Protein AF-A0A109KR33-F1 (afdb_monomer_lite)

Organism: Pseudomonas fluorescens (NCBI:txid294)

Foldseek 3Di:
DDDPDDPPDPPPQQQFQPLQVLLVVLQWHWDWADDPDQKIKIFIAHPVRHFQDDPNHGQIFMFGHPNVPQGDNRNHDPPHRSSVRSNVSSVVSVVSSVVPPDPPPPPPPPDDD

Secondary structure (DSSP, 8-state):
-----------------HHHHHHHHHT-EEEEEE-SSSEEEEEEE-TTSPBPEETTEE-EEEEE-STTS---SSSPPTTSHHHHHHHHHHHHHHHHHHHTS------------
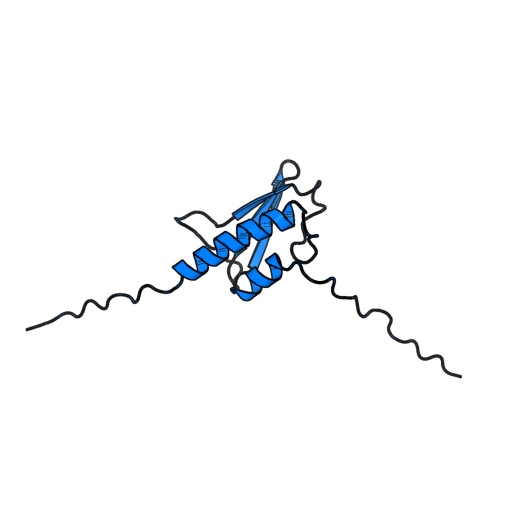
pLDDT: mean 74.69, std 17.34, range [40.28, 92.88]

Sequence (113 aa):
MTTLNKPANEKAQAAANTNYNEILGLGFKIEIRSQSNGKSRAYLTDNKNERIMENGVPISIDFYDNKGQSVNPVRSREGSHLDYGLKLLLEKAKKAKLTETPEPKSKKVKFKM

Radius of gyration: 20.6 Å; chains: 1; bounding box: 47×74×57 Å

Structure (mmCIF, N/CA/C/O backbone):
data_AF-A0A109KR33-F1
#
_entry.id   AF-A0A109KR33-F1
#
loop_
_atom_site.group_PDB
_atom_site.id
_atom_site.type_symbol
_atom_site.label_atom_id
_atom_site.label_alt_id
_atom_site.label_comp_id
_atom_site.label_asym_id
_atom_site.label_entity_id
_atom_site.label_seq_id
_atom_site.pdbx_PDB_ins_code
_atom_site.Cartn_x
_atom_site.Cartn_y
_atom_site.Cartn_z
_atom_site.occupancy
_atom_site.B_iso_or_equiv
_atom_site.auth_seq_id
_atom_site.auth_comp_id
_atom_site.auth_asym_id
_atom_site.auth_atom_id
_atom_site.pdbx_PDB_model_num
ATOM 1 N N . MET A 1 1 ? 19.310 -51.081 4.751 1.00 40.78 1 MET A N 1
ATOM 2 C CA . MET A 1 1 ? 19.502 -49.714 5.275 1.00 40.78 1 MET A CA 1
ATOM 3 C C . MET A 1 1 ? 18.398 -48.844 4.709 1.00 40.78 1 MET A C 1
ATOM 5 O O . MET A 1 1 ? 18.352 -48.664 3.501 1.00 40.78 1 MET A O 1
ATOM 9 N N . THR A 1 2 ? 17.462 -48.405 5.544 1.00 40.28 2 THR A N 1
ATOM 10 C CA . THR A 1 2 ? 16.297 -47.626 5.110 1.00 40.28 2 THR A CA 1
ATOM 11 C C . THR A 1 2 ? 16.705 -46.160 5.019 1.00 40.28 2 THR A C 1
ATOM 13 O O . THR A 1 2 ? 16.991 -45.528 6.034 1.00 40.28 2 THR A O 1
ATOM 16 N N . THR A 1 3 ? 16.793 -45.625 3.805 1.00 46.44 3 THR A N 1
ATOM 17 C CA . THR A 1 3 ? 17.008 -44.199 3.560 1.00 46.44 3 THR A CA 1
ATOM 18 C C . THR A 1 3 ? 15.781 -43.420 4.031 1.00 46.44 3 THR A C 1
ATOM 20 O O . THR A 1 3 ? 14.706 -43.493 3.442 1.00 46.44 3 THR A O 1
ATOM 23 N N . LEU A 1 4 ? 15.936 -42.684 5.133 1.00 46.97 4 LEU A N 1
ATOM 24 C CA . LEU A 1 4 ? 14.970 -41.693 5.596 1.00 46.97 4 LEU A CA 1
ATOM 25 C C . LEU A 1 4 ? 14.939 -40.534 4.594 1.00 46.97 4 LEU A C 1
ATOM 27 O O . LEU A 1 4 ? 15.847 -39.701 4.563 1.00 46.97 4 LEU A O 1
ATOM 31 N N . ASN A 1 5 ? 13.881 -40.473 3.787 1.00 48.41 5 ASN A N 1
ATOM 32 C CA . ASN A 1 5 ? 13.523 -39.276 3.038 1.00 48.41 5 ASN A CA 1
ATOM 33 C C . ASN A 1 5 ? 13.233 -38.152 4.043 1.00 48.41 5 ASN A C 1
ATOM 35 O O . ASN A 1 5 ? 12.159 -38.096 4.639 1.00 48.41 5 ASN A O 1
ATOM 39 N N . LYS A 1 6 ? 14.199 -37.249 4.241 1.00 48.41 6 LYS A N 1
ATOM 40 C CA . LYS A 1 6 ? 13.938 -35.946 4.858 1.00 48.41 6 LYS A CA 1
ATOM 41 C C . LYS A 1 6 ? 12.944 -35.196 3.959 1.00 48.41 6 LYS A C 1
ATOM 43 O O . LYS A 1 6 ? 13.197 -35.118 2.754 1.00 48.41 6 LYS A O 1
ATOM 48 N N . PRO A 1 7 ? 11.843 -34.630 4.480 1.00 44.75 7 PRO A N 1
ATOM 49 C CA . PRO A 1 7 ? 10.997 -33.753 3.686 1.00 44.75 7 PRO A CA 1
ATOM 50 C C . PRO A 1 7 ? 11.774 -32.468 3.378 1.00 44.75 7 PRO A C 1
ATOM 52 O O . PRO A 1 7 ? 11.893 -31.563 4.198 1.00 44.75 7 PRO A O 1
ATOM 55 N N . ALA A 1 8 ? 12.336 -32.399 2.175 1.00 50.19 8 ALA A N 1
ATOM 56 C CA . ALA A 1 8 ? 12.892 -31.183 1.615 1.00 50.19 8 ALA A CA 1
ATOM 57 C C . ALA A 1 8 ? 11.745 -30.256 1.197 1.00 50.19 8 ALA A C 1
ATOM 59 O O . ALA A 1 8 ? 11.290 -30.343 0.062 1.00 50.19 8 ALA A O 1
ATOM 60 N N . ASN A 1 9 ? 11.253 -29.410 2.108 1.00 43.16 9 ASN A N 1
ATOM 61 C CA . ASN A 1 9 ? 10.828 -28.038 1.790 1.00 43.16 9 ASN A CA 1
ATOM 62 C C . ASN A 1 9 ? 10.370 -27.278 3.050 1.00 43.16 9 ASN A C 1
ATOM 64 O O . ASN A 1 9 ? 9.218 -26.857 3.160 1.00 43.16 9 ASN A O 1
ATOM 68 N N . GLU A 1 10 ? 11.282 -26.998 3.980 1.00 41.94 10 GLU A N 1
ATOM 69 C CA . GLU A 1 10 ? 11.202 -25.691 4.636 1.00 41.94 10 GLU A CA 1
ATOM 70 C C . GLU A 1 10 ? 11.479 -24.668 3.535 1.00 41.94 10 GLU A C 1
ATOM 72 O O . GLU A 1 10 ? 12.625 -24.340 3.231 1.00 41.94 10 GLU A O 1
ATOM 77 N N . LYS A 1 11 ? 10.415 -24.236 2.842 1.00 42.06 11 LYS A N 1
ATOM 78 C CA . LYS A 1 11 ? 10.460 -23.049 1.994 1.00 42.06 11 LYS A CA 1
ATOM 79 C C . LYS A 1 11 ? 10.989 -21.951 2.897 1.00 42.06 11 LYS A C 1
ATOM 81 O O . LYS A 1 11 ? 10.227 -21.449 3.719 1.00 42.06 11 LYS A O 1
ATOM 86 N N . ALA A 1 12 ? 12.272 -21.621 2.757 1.00 42.25 12 ALA A N 1
ATOM 87 C CA . ALA A 1 12 ? 12.869 -20.444 3.353 1.00 42.25 12 ALA A CA 1
ATOM 88 C C . ALA A 1 12 ? 11.883 -19.303 3.109 1.00 42.25 12 ALA A C 1
ATOM 90 O O . ALA A 1 12 ? 11.651 -18.907 1.960 1.00 42.25 12 ALA A O 1
ATOM 91 N N . GLN A 1 13 ? 11.188 -18.885 4.166 1.00 47.31 13 GLN A N 1
ATOM 92 C CA . GLN A 1 13 ? 10.274 -17.763 4.111 1.00 47.31 13 GLN A CA 1
ATOM 93 C C . GLN A 1 13 ? 11.171 -16.587 3.777 1.00 47.31 13 GLN A C 1
ATOM 95 O O . GLN A 1 13 ? 11.912 -16.106 4.628 1.00 47.31 13 GLN A O 1
AT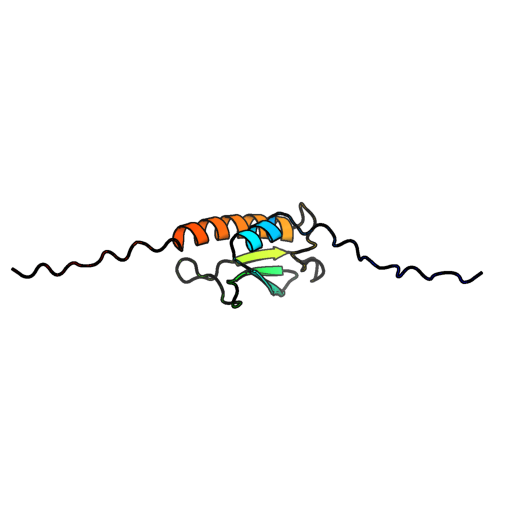OM 100 N N . ALA A 1 14 ? 11.218 -16.242 2.486 1.00 53.91 14 ALA A N 1
ATOM 101 C CA . ALA A 1 14 ? 12.008 -15.132 1.990 1.00 53.91 14 ALA A CA 1
ATOM 102 C C . ALA A 1 14 ? 11.712 -13.956 2.914 1.00 53.91 14 ALA A C 1
ATOM 104 O O . ALA A 1 14 ? 10.532 -13.642 3.094 1.00 53.91 14 ALA A O 1
ATOM 105 N N . ALA A 1 15 ? 12.757 -13.413 3.549 1.00 57.91 15 ALA A N 1
ATOM 106 C CA . ALA A 1 15 ? 12.626 -12.369 4.552 1.00 57.91 15 ALA A CA 1
ATOM 107 C C . ALA A 1 15 ? 11.655 -11.313 4.022 1.00 57.91 15 ALA A C 1
ATOM 109 O O . ALA A 1 15 ? 11.877 -10.737 2.954 1.00 57.91 15 ALA A O 1
ATOM 110 N N . ALA A 1 16 ? 10.519 -11.179 4.706 1.00 68.00 16 ALA A N 1
ATOM 111 C CA . ALA A 1 16 ? 9.467 -10.296 4.250 1.00 68.00 16 ALA A CA 1
ATOM 112 C C . ALA A 1 16 ? 9.988 -8.855 4.266 1.00 68.00 16 ALA A C 1
ATOM 114 O O . ALA A 1 16 ? 10.747 -8.483 5.162 1.00 68.00 16 ALA A O 1
ATOM 115 N N . ASN A 1 17 ? 9.592 -8.065 3.271 1.00 80.75 17 ASN A N 1
ATOM 116 C CA . ASN A 1 17 ? 9.988 -6.668 3.145 1.00 80.75 17 ASN A CA 1
ATOM 117 C C . ASN A 1 17 ? 9.758 -5.906 4.468 1.00 80.75 17 ASN A C 1
ATOM 119 O O . ASN A 1 17 ? 8.674 -5.979 5.052 1.00 80.75 17 ASN A O 1
ATOM 123 N N . THR A 1 18 ? 10.767 -5.171 4.942 1.00 86.12 18 THR A N 1
ATOM 124 C CA . THR A 1 18 ? 10.714 -4.481 6.242 1.00 86.12 18 THR A CA 1
ATOM 125 C C . THR A 1 18 ? 9.561 -3.483 6.318 1.00 86.12 18 THR A C 1
ATOM 127 O O . THR A 1 18 ? 8.824 -3.484 7.302 1.00 86.12 18 THR A O 1
ATOM 130 N N . ASN A 1 19 ? 9.330 -2.700 5.256 1.00 89.06 19 ASN A N 1
ATOM 131 C CA . ASN A 1 19 ? 8.233 -1.730 5.209 1.00 89.06 19 ASN A CA 1
ATOM 132 C C . ASN A 1 19 ? 6.868 -2.428 5.298 1.00 89.06 19 ASN A C 1
ATOM 134 O O . ASN A 1 19 ? 5.974 -1.963 6.000 1.00 89.06 19 ASN A O 1
ATOM 138 N N . TYR A 1 20 ? 6.716 -3.576 4.631 1.00 87.00 20 TYR A N 1
ATOM 139 C CA . TYR A 1 20 ? 5.507 -4.395 4.731 1.00 87.00 20 TYR A CA 1
ATOM 140 C C . TYR A 1 20 ? 5.266 -4.892 6.166 1.00 87.00 20 TYR A C 1
ATOM 142 O O . TYR A 1 20 ? 4.158 -4.756 6.685 1.00 87.00 20 TYR A O 1
ATOM 150 N N . ASN A 1 21 ? 6.301 -5.420 6.826 1.00 87.81 21 ASN A N 1
ATOM 151 C CA . ASN A 1 21 ? 6.192 -5.903 8.205 1.00 87.81 21 ASN A CA 1
ATOM 152 C C . ASN A 1 21 ? 5.876 -4.772 9.190 1.00 87.81 21 ASN A C 1
ATOM 154 O O . ASN A 1 21 ? 5.085 -4.976 10.108 1.00 87.81 21 ASN A O 1
ATOM 158 N N . GLU A 1 22 ? 6.445 -3.580 8.997 1.00 89.19 22 GLU A N 1
ATOM 159 C CA . GLU A 1 22 ? 6.105 -2.416 9.818 1.00 89.19 22 GLU A CA 1
ATOM 160 C C . GLU A 1 22 ? 4.635 -2.016 9.651 1.00 89.19 22 GLU A C 1
ATOM 162 O O . GLU A 1 22 ? 3.963 -1.773 10.651 1.00 89.19 22 GLU A O 1
ATOM 167 N N . ILE A 1 23 ? 4.098 -2.005 8.424 1.00 89.75 23 ILE A N 1
ATOM 168 C CA . ILE A 1 23 ? 2.672 -1.717 8.183 1.00 89.75 23 ILE A CA 1
ATOM 169 C C . ILE A 1 23 ? 1.780 -2.735 8.915 1.00 89.75 23 ILE A C 1
ATOM 171 O O . ILE A 1 23 ? 0.837 -2.332 9.601 1.00 89.75 23 ILE A O 1
ATOM 175 N N . LEU A 1 24 ? 2.117 -4.029 8.842 1.00 88.00 24 LEU A N 1
ATOM 176 C CA . LEU A 1 24 ? 1.420 -5.077 9.599 1.00 88.00 24 LEU A CA 1
ATOM 177 C C . LEU A 1 24 ? 1.524 -4.864 11.115 1.00 88.00 24 LEU A C 1
ATOM 179 O O . LEU A 1 24 ? 0.525 -4.976 11.824 1.00 88.00 24 LEU A O 1
ATOM 183 N N . GLY A 1 25 ? 2.712 -4.517 11.616 1.00 86.38 25 GLY A N 1
ATOM 184 C CA . GLY A 1 25 ? 2.954 -4.232 13.033 1.00 86.38 25 GLY A CA 1
ATOM 185 C C . GLY A 1 25 ? 2.186 -3.012 13.549 1.00 86.38 25 GLY A C 1
ATOM 186 O O . GLY A 1 25 ? 1.882 -2.920 14.739 1.00 86.38 25 GLY A O 1
ATOM 187 N N . LEU A 1 26 ? 1.807 -2.086 12.664 1.00 87.94 26 LEU A N 1
ATOM 188 C CA . LEU A 1 26 ? 0.925 -0.976 13.014 1.00 87.94 26 LEU A CA 1
ATOM 189 C C . LEU A 1 26 ? -0.544 -1.394 13.164 1.00 87.94 26 LEU A C 1
ATOM 191 O O . LEU A 1 26 ? -1.281 -0.643 13.804 1.00 87.94 26 LEU A O 1
ATOM 195 N N . GLY A 1 27 ? -0.930 -2.578 12.675 1.00 86.88 27 GLY A N 1
ATOM 196 C CA . GLY A 1 27 ? -2.302 -3.095 12.675 1.00 86.88 27 GLY A CA 1
ATOM 197 C C . GLY A 1 27 ? -3.029 -2.935 11.337 1.00 86.88 27 GLY A C 1
ATOM 198 O O . GLY A 1 27 ? -4.232 -3.185 11.275 1.00 86.88 27 GLY A O 1
ATOM 199 N N . PHE A 1 28 ? -2.317 -2.531 10.283 1.00 90.50 28 PHE A N 1
ATOM 200 C CA . PHE A 1 28 ? -2.871 -2.335 8.946 1.00 90.50 28 PHE A CA 1
ATOM 201 C C . PHE A 1 28 ? -2.488 -3.474 8.001 1.00 90.50 28 PHE A C 1
ATOM 203 O O . PHE A 1 28 ? -1.513 -4.187 8.209 1.00 90.50 28 PHE A O 1
ATOM 210 N N . LYS A 1 29 ? -3.237 -3.608 6.911 1.00 91.12 29 LYS A N 1
ATOM 211 C CA . LYS A 1 29 ? -2.981 -4.510 5.787 1.00 91.12 29 LYS A CA 1
ATOM 212 C C . LYS A 1 29 ? -2.837 -3.714 4.497 1.00 91.12 29 LYS A C 1
ATOM 214 O O . LYS A 1 29 ? -3.207 -2.541 4.423 1.00 91.12 29 LYS A O 1
ATOM 219 N N . ILE A 1 30 ? -2.327 -4.366 3.458 1.00 89.88 30 ILE A N 1
ATOM 220 C CA . ILE A 1 30 ? -2.124 -3.748 2.148 1.00 89.88 30 ILE A CA 1
ATOM 221 C C . ILE A 1 30 ? -2.942 -4.499 1.109 1.00 89.88 30 ILE A C 1
ATOM 223 O O . ILE A 1 30 ? -2.740 -5.693 0.898 1.00 89.88 30 ILE A O 1
ATOM 227 N N . GLU A 1 31 ? -3.832 -3.782 0.436 1.00 90.25 31 GLU A N 1
ATOM 228 C CA . GLU A 1 31 ? -4.547 -4.273 -0.738 1.00 90.25 31 GLU A CA 1
ATOM 229 C C . GLU A 1 31 ? -3.859 -3.709 -1.986 1.00 90.25 31 GLU A C 1
ATOM 231 O O . GLU A 1 31 ? -3.775 -2.495 -2.153 1.00 90.25 31 GLU A O 1
ATOM 236 N N . ILE A 1 32 ? -3.376 -4.566 -2.886 1.00 88.94 32 ILE A N 1
ATOM 237 C CA . ILE A 1 32 ? -2.833 -4.130 -4.179 1.00 88.94 32 ILE A CA 1
ATOM 238 C C . ILE A 1 32 ? -3.870 -4.390 -5.262 1.00 88.94 32 ILE A C 1
ATOM 240 O O . ILE A 1 32 ? -4.369 -5.506 -5.395 1.00 88.94 32 ILE A O 1
ATOM 244 N N . ARG A 1 33 ? -4.169 -3.365 -6.063 1.00 87.75 33 ARG A N 1
ATOM 245 C CA . ARG A 1 33 ? -4.983 -3.502 -7.271 1.00 87.75 33 ARG A CA 1
ATOM 246 C C . ARG A 1 33 ? -4.206 -3.067 -8.496 1.00 87.75 33 ARG A C 1
ATOM 248 O O . ARG A 1 33 ? -3.696 -1.948 -8.543 1.00 87.75 33 ARG A O 1
ATOM 255 N N . SER A 1 34 ? -4.194 -3.931 -9.502 1.00 85.25 34 SER A N 1
ATOM 256 C CA . SER A 1 34 ? -3.686 -3.588 -10.822 1.00 85.25 34 SER A CA 1
ATOM 257 C C . SER A 1 34 ? -4.537 -2.504 -11.467 1.00 85.25 34 SER A C 1
ATOM 259 O O . SER A 1 34 ? -5.766 -2.497 -11.366 1.00 85.25 34 SER A O 1
ATOM 261 N N . GLN A 1 35 ? -3.859 -1.582 -12.132 1.00 83.06 35 GLN A N 1
ATOM 262 C CA . GLN A 1 35 ? -4.439 -0.558 -12.982 1.00 83.06 35 GLN A CA 1
ATOM 263 C C . GLN A 1 35 ? -4.006 -0.792 -14.435 1.00 83.06 35 GLN A C 1
ATOM 265 O O . GLN A 1 35 ? -3.254 -1.711 -14.762 1.00 83.06 35 GLN A O 1
ATOM 270 N N . SER A 1 36 ? -4.497 0.049 -15.338 1.00 80.12 36 SER A N 1
ATOM 271 C CA . SER A 1 36 ? -4.050 0.068 -16.728 1.00 80.12 36 SER A CA 1
ATOM 272 C C . SER A 1 36 ? -2.593 0.533 -16.857 1.00 80.12 36 SER A C 1
ATOM 274 O O . SER A 1 36 ? -2.097 1.308 -16.039 1.00 80.12 36 SER A O 1
ATOM 276 N N . ASN A 1 37 ? -1.939 0.143 -17.955 1.00 79.06 37 ASN A N 1
ATOM 277 C CA . ASN A 1 37 ? -0.628 0.651 -18.388 1.00 79.06 37 ASN A CA 1
ATOM 278 C C . ASN A 1 37 ? 0.558 0.314 -17.459 1.00 79.06 37 ASN A C 1
ATOM 280 O O . ASN A 1 37 ? 1.466 1.129 -17.308 1.00 79.06 37 ASN A O 1
ATOM 284 N N . GLY A 1 38 ? 0.575 -0.880 -16.851 1.00 79.00 38 GLY A N 1
ATOM 285 C CA . GLY A 1 38 ? 1.702 -1.328 -16.011 1.00 79.00 38 GLY A CA 1
ATOM 286 C C . GLY A 1 38 ? 1.825 -0.547 -14.700 1.00 79.00 38 GLY A C 1
ATOM 287 O O . GLY A 1 38 ? 2.917 -0.345 -14.169 1.00 79.00 38 GLY A O 1
ATOM 288 N N . LYS A 1 39 ? 0.700 -0.027 -14.212 1.00 85.62 39 LYS A N 1
ATOM 289 C CA . LYS A 1 39 ? 0.600 0.626 -12.913 1.00 85.62 39 LYS A CA 1
ATOM 290 C C . LYS A 1 39 ? -0.237 -0.243 -11.999 1.00 85.62 39 LYS A C 1
ATOM 292 O O . LYS A 1 39 ? -1.202 -0.866 -12.428 1.00 85.62 39 LYS A O 1
ATOM 297 N N . SER A 1 40 ? 0.111 -0.228 -10.730 1.00 89.00 40 SER A N 1
ATOM 298 C CA . SER A 1 40 ? -0.677 -0.798 -9.654 1.00 89.00 40 SER A CA 1
ATOM 299 C C . SER A 1 40 ? -0.832 0.242 -8.557 1.00 89.00 40 SER A C 1
ATOM 301 O O . SER A 1 40 ? -0.008 1.144 -8.407 1.00 89.00 40 SER A O 1
ATOM 303 N N . ARG A 1 41 ? -1.896 0.105 -7.773 1.00 90.69 41 ARG A N 1
ATOM 304 C CA . ARG A 1 41 ? -2.161 0.944 -6.610 1.00 90.69 41 ARG A CA 1
ATOM 305 C C . ARG A 1 41 ? -2.166 0.089 -5.357 1.00 90.69 41 ARG A C 1
ATOM 307 O O . ARG A 1 41 ? -2.911 -0.886 -5.279 1.00 90.69 41 ARG A O 1
ATOM 314 N N . ALA A 1 42 ? -1.351 0.471 -4.383 1.00 91.38 42 ALA A N 1
ATOM 315 C CA . ALA A 1 42 ? -1.377 -0.085 -3.040 1.00 91.38 42 ALA A CA 1
ATOM 316 C C . ALA A 1 42 ? -2.292 0.774 -2.162 1.00 91.38 42 ALA A C 1
ATOM 318 O O . ALA A 1 42 ? -2.094 1.984 -2.057 1.00 91.38 42 ALA A O 1
ATOM 319 N N . TYR A 1 43 ? -3.287 0.152 -1.546 1.00 92.88 43 TYR A N 1
ATOM 320 C CA . TYR A 1 43 ? -4.207 0.758 -0.593 1.00 92.88 43 TYR A CA 1
ATOM 321 C C . TYR A 1 43 ? -3.862 0.300 0.818 1.00 92.88 43 TYR A C 1
ATOM 323 O O . TYR A 1 43 ? -3.577 -0.879 1.042 1.00 92.88 43 TYR A O 1
ATOM 331 N N . LEU A 1 44 ? -3.941 1.225 1.771 1.00 92.88 44 LEU A N 1
ATOM 332 C CA . LEU A 1 44 ? -3.904 0.892 3.186 1.00 92.88 44 LEU A CA 1
ATOM 333 C C . LEU A 1 44 ? -5.295 0.425 3.621 1.00 92.88 44 LEU A C 1
ATOM 335 O O . LEU A 1 44 ? -6.297 1.092 3.357 1.00 92.88 44 LEU A O 1
ATOM 339 N N . THR A 1 45 ? -5.353 -0.719 4.288 1.00 91.75 45 THR A N 1
ATOM 340 C CA . THR A 1 45 ? -6.592 -1.322 4.787 1.00 91.75 45 THR A CA 1
ATOM 341 C C . THR A 1 45 ? -6.460 -1.682 6.260 1.00 91.75 45 THR A C 1
ATOM 343 O O . THR A 1 45 ? -5.349 -1.825 6.768 1.00 91.75 45 THR A O 1
ATOM 346 N N . ASP A 1 46 ? -7.576 -1.817 6.959 1.00 88.88 46 ASP A N 1
ATOM 347 C CA . ASP A 1 46 ? -7.617 -2.337 8.319 1.00 88.88 46 ASP A CA 1
ATOM 348 C C . ASP A 1 46 ? -7.576 -3.881 8.334 1.00 88.88 46 ASP A C 1
ATOM 350 O O . ASP A 1 46 ? -7.455 -4.559 7.307 1.00 88.88 46 ASP A O 1
ATOM 354 N N . ASN A 1 47 ? -7.718 -4.477 9.519 1.00 85.06 47 ASN A N 1
ATOM 355 C CA . ASN A 1 47 ? -7.759 -5.933 9.655 1.00 85.06 47 ASN A CA 1
ATOM 356 C C . ASN A 1 47 ? -8.997 -6.598 9.031 1.00 85.06 47 ASN A C 1
ATOM 358 O O . ASN A 1 47 ? -8.940 -7.801 8.748 1.00 85.06 47 ASN A O 1
ATOM 362 N N . LYS A 1 48 ? -10.072 -5.842 8.790 1.00 86.81 48 LYS A N 1
ATOM 363 C CA . LYS A 1 48 ? -11.309 -6.277 8.129 1.00 86.81 48 LYS A CA 1
ATOM 364 C C . LYS A 1 48 ? -11.262 -6.094 6.606 1.00 86.81 48 LYS A C 1
ATOM 366 O O . LYS A 1 48 ? -12.215 -6.468 5.928 1.00 86.81 48 LYS A O 1
ATOM 371 N N . ASN A 1 49 ? -10.136 -5.621 6.066 1.00 84.62 49 ASN A N 1
ATOM 372 C CA . ASN A 1 49 ? -9.935 -5.263 4.660 1.00 84.62 49 ASN A CA 1
ATOM 373 C C . ASN A 1 49 ? -10.748 -4.030 4.215 1.00 84.62 49 ASN A C 1
ATOM 375 O O . ASN A 1 49 ? -10.995 -3.843 3.022 1.00 84.62 49 ASN A O 1
ATOM 379 N N . GLU A 1 50 ? -11.151 -3.175 5.153 1.00 89.06 50 GLU A N 1
ATOM 380 C CA . GLU A 1 50 ? -11.742 -1.870 4.869 1.00 89.06 50 GLU A CA 1
ATOM 381 C C . GLU A 1 50 ? -10.628 -0.855 4.604 1.00 89.06 50 GLU A C 1
ATOM 383 O O . GLU A 1 50 ? -9.600 -0.852 5.278 1.00 89.06 50 GLU A O 1
ATOM 388 N N . ARG A 1 51 ? -10.792 0.009 3.599 1.00 91.69 51 ARG A N 1
ATOM 389 C CA . ARG A 1 51 ? -9.766 1.001 3.250 1.00 91.69 51 ARG A CA 1
ATOM 390 C C . ARG A 1 51 ? -9.715 2.104 4.292 1.00 91.69 51 ARG A C 1
ATOM 392 O O . ARG A 1 51 ? -10.738 2.712 4.592 1.00 91.69 51 ARG A O 1
ATOM 399 N N . ILE A 1 52 ? -8.511 2.410 4.761 1.00 89.62 52 ILE A N 1
ATOM 400 C CA . ILE A 1 52 ? -8.291 3.543 5.654 1.00 89.62 52 ILE A CA 1
ATOM 401 C C . ILE A 1 52 ? -8.467 4.831 4.850 1.00 89.62 52 ILE A C 1
ATOM 403 O O . ILE A 1 52 ? -7.862 5.006 3.787 1.00 89.62 52 ILE A O 1
ATOM 407 N N . MET A 1 53 ? -9.312 5.722 5.357 1.00 87.56 53 MET A N 1
ATOM 408 C CA . MET A 1 53 ? -9.651 6.989 4.718 1.00 87.56 53 MET A CA 1
ATOM 409 C C . MET A 1 53 ? -8.922 8.132 5.424 1.00 87.56 53 MET A C 1
ATOM 411 O O . MET A 1 53 ? -8.969 8.243 6.644 1.00 87.56 53 MET A O 1
ATOM 415 N N . GLU A 1 54 ? -8.302 9.017 4.654 1.00 83.44 54 GLU A N 1
ATOM 416 C CA . GLU A 1 54 ? -7.721 10.274 5.121 1.00 83.44 54 GLU A CA 1
ATOM 417 C C . GLU A 1 54 ? -8.454 11.411 4.406 1.00 83.44 54 GLU A C 1
ATOM 419 O O . GLU A 1 54 ? -8.491 11.456 3.176 1.00 83.44 54 GLU A O 1
ATOM 424 N N . ASN A 1 55 ? -9.103 12.305 5.159 1.00 83.25 55 ASN A N 1
ATOM 425 C CA . ASN A 1 55 ? -9.884 13.427 4.611 1.00 83.25 55 ASN A CA 1
ATOM 426 C C . ASN A 1 55 ? -10.922 13.016 3.540 1.00 83.25 55 ASN A C 1
ATOM 428 O O . ASN A 1 55 ? -11.136 13.725 2.560 1.00 83.25 55 ASN A O 1
ATOM 432 N N . GLY A 1 56 ? -11.557 11.850 3.705 1.00 83.19 56 GLY A N 1
ATOM 433 C CA . GLY A 1 56 ? -12.547 11.329 2.753 1.00 83.19 56 GLY A CA 1
ATOM 434 C C . GLY A 1 56 ? -11.962 10.655 1.505 1.00 83.19 56 GLY A C 1
ATOM 435 O O . GLY A 1 56 ? -12.724 10.235 0.636 1.00 83.19 56 GLY A O 1
ATOM 436 N N . VAL A 1 57 ? -10.638 10.491 1.418 1.00 87.94 57 VAL A N 1
ATOM 437 C CA . VAL A 1 57 ? -9.953 9.812 0.308 1.00 87.94 57 VAL A CA 1
ATOM 438 C C . VAL A 1 57 ? -9.220 8.565 0.825 1.00 87.94 57 VAL A C 1
ATOM 440 O O . VAL A 1 57 ? -8.566 8.639 1.863 1.00 87.94 57 VAL A O 1
ATOM 443 N N . PRO A 1 58 ? -9.273 7.411 0.129 1.00 90.69 58 PRO A N 1
ATOM 444 C CA . PRO A 1 58 ? -8.527 6.228 0.547 1.00 90.69 58 PRO A CA 1
ATOM 445 C C . PRO A 1 58 ? -7.016 6.468 0.522 1.00 90.69 58 PRO A C 1
ATOM 447 O O . PRO A 1 58 ? -6.456 6.861 -0.510 1.00 90.69 58 PRO A O 1
ATOM 450 N N . ILE A 1 59 ? -6.341 6.146 1.625 1.00 91.81 59 ILE A N 1
ATOM 451 C CA . ILE A 1 59 ? -4.882 6.176 1.702 1.00 91.81 59 ILE A CA 1
ATOM 452 C C . ILE A 1 59 ? -4.329 5.161 0.704 1.00 91.81 59 ILE A C 1
ATOM 454 O O . ILE A 1 59 ? -4.499 3.948 0.842 1.00 91.81 59 ILE A O 1
ATOM 458 N N . SER A 1 60 ? -3.670 5.672 -0.331 1.00 92.38 60 SER A N 1
ATOM 459 C CA . SER A 1 60 ? -3.090 4.849 -1.384 1.00 92.38 60 SER A CA 1
ATOM 460 C C . SER A 1 60 ? -1.839 5.470 -1.997 1.00 92.38 60 SER A C 1
ATOM 462 O O . SER A 1 60 ? -1.577 6.671 -1.836 1.00 92.38 60 SER A O 1
ATOM 464 N N . ILE A 1 61 ? -1.055 4.620 -2.662 1.00 92.06 61 ILE A N 1
ATOM 465 C CA . ILE A 1 61 ? 0.141 4.972 -3.428 1.00 92.06 61 ILE A CA 1
ATOM 466 C C . ILE A 1 61 ? 0.136 4.201 -4.749 1.00 92.06 61 ILE A C 1
ATOM 468 O O . ILE A 1 61 ? -0.034 2.980 -4.767 1.00 92.06 61 ILE A O 1
ATOM 472 N N . ASP A 1 62 ? 0.344 4.926 -5.844 1.00 90.06 62 ASP A N 1
ATOM 473 C CA . ASP A 1 62 ? 0.568 4.345 -7.164 1.00 90.06 62 ASP A CA 1
ATOM 474 C C . ASP A 1 62 ? 2.034 3.949 -7.328 1.00 90.06 62 ASP A C 1
ATOM 476 O O . ASP A 1 62 ? 2.940 4.686 -6.935 1.00 90.06 62 ASP A O 1
ATOM 480 N N . PHE A 1 63 ? 2.272 2.797 -7.944 1.00 87.81 63 PHE A N 1
ATOM 481 C CA . PHE A 1 63 ? 3.601 2.320 -8.297 1.00 87.81 63 PHE A CA 1
ATOM 482 C C . PHE A 1 63 ? 3.572 1.615 -9.656 1.00 87.81 63 PHE A C 1
ATOM 484 O O . PHE A 1 63 ? 2.540 1.109 -10.098 1.00 87.81 63 PHE A O 1
ATOM 491 N N . TYR A 1 64 ? 4.715 1.578 -10.337 1.00 84.50 64 TYR A N 1
ATOM 492 C CA . TYR A 1 64 ? 4.845 0.822 -11.579 1.00 84.50 64 TYR A CA 1
ATOM 493 C C . TYR A 1 64 ? 5.078 -0.654 -11.263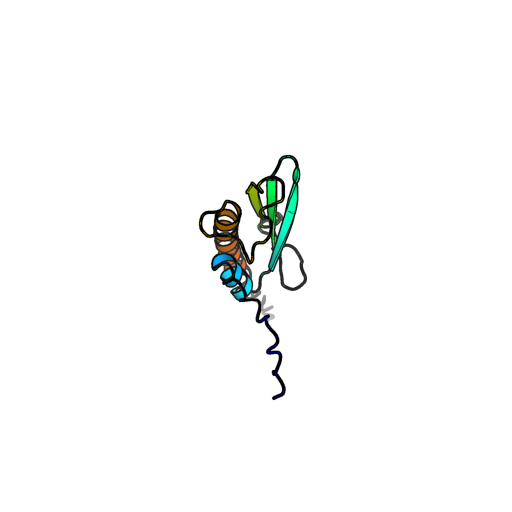 1.00 84.50 64 TYR A C 1
ATOM 495 O O . TYR A 1 64 ? 6.107 -1.013 -10.680 1.00 84.50 64 TYR A O 1
ATOM 503 N N . ASP A 1 65 ? 4.145 -1.510 -11.675 1.00 74.44 65 ASP A N 1
ATOM 504 C CA . ASP A 1 65 ? 4.391 -2.942 -11.738 1.00 74.44 65 ASP A CA 1
ATOM 505 C C . ASP A 1 65 ? 4.956 -3.256 -13.128 1.00 74.44 65 ASP A C 1
ATOM 507 O O . ASP A 1 65 ? 4.523 -2.728 -14.147 1.00 74.44 65 ASP A O 1
ATOM 511 N N . ASN A 1 66 ? 6.020 -4.046 -13.210 1.00 69.75 66 ASN A N 1
ATOM 512 C CA . ASN A 1 66 ? 6.602 -4.385 -14.505 1.00 69.75 66 ASN A CA 1
ATOM 513 C C . ASN A 1 66 ? 5.662 -5.357 -15.248 1.00 69.75 66 ASN A C 1
ATOM 515 O O . ASN A 1 66 ? 5.862 -6.569 -15.191 1.00 69.75 66 ASN A O 1
ATOM 519 N N . LYS A 1 67 ? 4.587 -4.838 -15.862 1.00 65.44 67 LYS A N 1
ATOM 520 C CA . LYS A 1 67 ? 3.508 -5.605 -16.515 1.00 65.44 67 LYS A CA 1
ATOM 521 C C . LYS A 1 67 ? 2.887 -6.669 -15.592 1.00 65.44 67 LYS A C 1
ATOM 523 O O . LYS A 1 67 ? 2.737 -7.824 -15.983 1.00 65.44 67 LYS A O 1
ATOM 528 N N . GLY A 1 68 ? 2.582 -6.304 -14.348 1.00 58.72 68 GLY A N 1
ATOM 529 C CA . GLY A 1 68 ? 1.976 -7.202 -13.358 1.00 58.72 68 GLY A CA 1
ATOM 530 C C . GLY A 1 68 ? 2.929 -8.191 -12.671 1.00 58.72 68 GLY A C 1
ATOM 531 O O . GLY A 1 68 ? 2.476 -9.000 -11.866 1.00 58.72 68 GLY A O 1
ATOM 532 N N . GLN A 1 69 ? 4.244 -8.140 -12.928 1.00 61.34 69 GLN A N 1
ATOM 533 C CA . GLN A 1 69 ? 5.201 -9.076 -12.307 1.00 61.34 69 GLN A CA 1
ATOM 534 C C . GLN A 1 69 ? 5.662 -8.680 -10.890 1.00 61.34 69 GLN A C 1
ATOM 536 O O . GLN A 1 69 ? 6.117 -9.539 -10.136 1.00 61.34 69 GLN A O 1
ATOM 541 N N . SER A 1 70 ? 5.512 -7.412 -10.490 1.00 60.78 70 SER A N 1
ATOM 542 C CA . SER A 1 70 ? 5.929 -6.916 -9.164 1.00 60.78 70 SER A CA 1
ATOM 543 C C . SER A 1 70 ? 4.729 -6.524 -8.311 1.00 60.78 70 SER A C 1
ATOM 545 O O . SER A 1 70 ? 4.507 -5.348 -8.055 1.00 60.78 70 SER A O 1
ATOM 547 N N . VAL A 1 71 ? 3.943 -7.512 -7.881 1.00 64.94 71 VAL A N 1
ATOM 548 C CA . VAL A 1 71 ? 2.697 -7.289 -7.119 1.00 64.94 71 VAL A CA 1
ATOM 549 C C . VAL A 1 71 ? 2.707 -7.894 -5.718 1.00 64.94 71 VAL A C 1
ATOM 551 O O . VAL A 1 71 ? 1.704 -7.821 -5.021 1.00 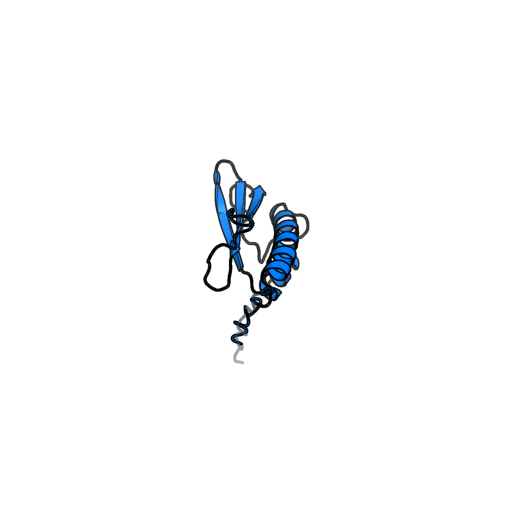64.94 71 VAL A O 1
ATOM 554 N N . ASN A 1 72 ? 3.803 -8.522 -5.282 1.00 76.81 72 ASN A N 1
ATOM 555 C CA . ASN A 1 72 ? 3.848 -9.136 -3.958 1.00 76.81 72 ASN A CA 1
ATOM 556 C C . ASN A 1 72 ? 4.581 -8.222 -2.958 1.00 76.81 72 ASN A C 1
ATOM 558 O O . ASN A 1 72 ? 5.813 -8.179 -2.988 1.00 76.81 72 ASN A O 1
ATOM 562 N N . PRO A 1 73 ? 3.863 -7.533 -2.051 1.00 74.06 73 PRO A N 1
ATOM 563 C CA . PRO A 1 73 ? 4.473 -6.603 -1.108 1.00 74.06 73 PRO A CA 1
ATOM 564 C C . PRO A 1 73 ? 5.323 -7.327 -0.060 1.00 74.06 73 PRO A C 1
ATOM 566 O O . PRO A 1 73 ? 6.302 -6.766 0.416 1.00 74.06 73 PRO A O 1
ATOM 569 N N . VAL A 1 74 ? 5.026 -8.602 0.222 1.00 79.25 74 VAL A N 1
ATOM 570 C CA . VAL A 1 74 ? 5.804 -9.448 1.139 1.00 79.25 74 VAL A CA 1
ATOM 571 C C . VAL A 1 74 ? 7.198 -9.715 0.577 1.00 79.25 74 VAL A C 1
ATOM 573 O O . VAL A 1 74 ? 8.178 -9.683 1.309 1.00 79.25 74 VAL A O 1
ATOM 576 N N . ARG A 1 75 ? 7.299 -9.982 -0.731 1.00 76.38 75 ARG A N 1
ATOM 577 C CA . ARG A 1 75 ? 8.548 -10.403 -1.400 1.00 76.38 75 ARG A CA 1
ATOM 578 C C . ARG A 1 75 ? 9.199 -9.285 -2.217 1.00 76.38 75 ARG A C 1
ATOM 580 O O . ARG A 1 75 ? 10.102 -9.555 -3.009 1.00 76.38 75 ARG A O 1
ATOM 587 N N . SER A 1 76 ? 8.711 -8.057 -2.061 1.00 75.50 76 SER A N 1
ATOM 588 C CA . SER A 1 76 ? 9.231 -6.884 -2.752 1.00 75.50 76 SER A CA 1
ATOM 589 C C . SER A 1 76 ? 10.688 -6.650 -2.356 1.00 75.50 76 SER A C 1
ATOM 591 O O . SER A 1 76 ? 10.995 -6.526 -1.169 1.00 75.50 76 SER A O 1
ATOM 593 N N . ARG A 1 77 ? 11.588 -6.606 -3.344 1.00 75.38 77 ARG A N 1
ATOM 594 C CA . ARG A 1 77 ? 13.012 -6.329 -3.111 1.00 75.38 77 ARG A CA 1
ATOM 595 C C . ARG A 1 77 ? 13.210 -4.858 -2.757 1.00 75.38 77 ARG A C 1
ATOM 597 O O . ARG A 1 77 ? 12.522 -3.999 -3.314 1.00 75.38 77 ARG A O 1
ATOM 604 N N . GLU A 1 78 ? 14.171 -4.599 -1.879 1.00 76.44 78 GLU A N 1
ATOM 605 C CA . GLU A 1 78 ? 14.618 -3.249 -1.535 1.00 76.44 78 GLU A CA 1
ATOM 606 C C . GLU A 1 78 ? 14.987 -2.458 -2.800 1.00 76.44 78 GLU A C 1
ATOM 608 O O . GLU A 1 78 ? 15.596 -3.000 -3.728 1.00 76.44 78 GLU A O 1
ATOM 613 N N . GLY A 1 79 ? 14.550 -1.200 -2.871 1.00 72.88 79 GLY A N 1
ATOM 614 C CA . GLY A 1 79 ? 14.807 -0.316 -4.014 1.00 72.88 79 GLY A CA 1
ATOM 615 C C . GLY A 1 79 ? 13.912 -0.550 -5.238 1.00 72.88 79 GLY A C 1
ATOM 616 O O . GLY A 1 79 ? 14.061 0.133 -6.250 1.00 72.88 79 GLY A O 1
ATOM 617 N N . SER A 1 80 ? 12.957 -1.483 -5.177 1.00 81.44 80 SER A N 1
ATOM 618 C CA . SER A 1 80 ? 11.934 -1.624 -6.221 1.00 81.44 80 SER A CA 1
ATOM 619 C C . SER A 1 80 ? 10.862 -0.528 -6.132 1.00 81.44 80 SER A C 1
ATOM 621 O O . SER A 1 80 ? 10.652 0.079 -5.082 1.00 81.44 80 SER A O 1
ATOM 623 N N . HIS A 1 81 ? 10.112 -0.307 -7.219 1.00 85.31 81 HIS A N 1
ATOM 624 C CA . HIS A 1 81 ? 8.990 0.643 -7.214 1.00 85.31 81 HIS A CA 1
ATOM 625 C C . HIS A 1 81 ? 7.946 0.325 -6.138 1.00 85.31 81 HIS A C 1
ATOM 627 O O . HIS A 1 81 ? 7.392 1.236 -5.528 1.00 85.31 81 HIS A O 1
ATOM 633 N N . LEU A 1 82 ? 7.689 -0.965 -5.898 1.00 85.81 82 LEU A N 1
ATOM 634 C CA . LEU A 1 82 ? 6.767 -1.394 -4.855 1.00 85.81 82 LEU A CA 1
ATOM 635 C C . LEU A 1 82 ? 7.351 -1.121 -3.466 1.00 85.81 82 LEU A C 1
ATOM 637 O O . LEU A 1 82 ? 6.636 -0.602 -2.626 1.00 85.81 82 LEU A O 1
ATOM 641 N N . ASP A 1 83 ? 8.634 -1.396 -3.225 1.00 86.06 83 ASP A N 1
ATOM 642 C CA . ASP A 1 83 ? 9.284 -1.069 -1.947 1.00 86.06 83 ASP A CA 1
ATOM 643 C C . ASP A 1 83 ? 9.247 0.436 -1.633 1.00 86.06 83 ASP A C 1
ATOM 645 O O . ASP A 1 83 ? 8.836 0.836 -0.544 1.00 86.06 83 ASP A O 1
ATOM 649 N N . TYR A 1 84 ? 9.555 1.281 -2.619 1.00 86.94 84 TYR A N 1
ATOM 650 C CA . TYR A 1 84 ? 9.399 2.729 -2.478 1.00 86.94 84 TYR A CA 1
ATOM 651 C C . TYR A 1 84 ? 7.941 3.122 -2.187 1.00 86.94 84 TYR A C 1
ATOM 653 O O . TYR A 1 84 ? 7.670 3.933 -1.299 1.00 86.94 84 TYR A O 1
ATOM 661 N N . GLY A 1 85 ? 6.986 2.497 -2.883 1.00 88.94 85 GLY A N 1
ATOM 662 C CA . GLY A 1 85 ? 5.560 2.690 -2.630 1.00 88.94 85 GLY A CA 1
ATOM 663 C C . GLY A 1 85 ? 5.140 2.278 -1.215 1.00 88.94 85 GLY A C 1
ATOM 664 O O . GLY A 1 85 ? 4.382 3.000 -0.570 1.00 88.94 85 GLY A O 1
ATOM 665 N N . LEU A 1 86 ? 5.672 1.165 -0.703 1.00 90.44 86 LEU A N 1
ATOM 666 C CA . LEU A 1 86 ? 5.442 0.678 0.658 1.00 90.44 86 LEU A CA 1
ATOM 667 C C . LEU A 1 86 ? 6.026 1.623 1.705 1.00 90.44 86 LEU A C 1
ATOM 669 O O . LEU A 1 86 ? 5.366 1.882 2.706 1.00 90.44 86 LEU A O 1
ATOM 673 N N . LYS A 1 87 ? 7.216 2.184 1.471 1.00 91.88 87 LYS A N 1
ATOM 674 C CA . LYS A 1 87 ? 7.814 3.190 2.357 1.00 91.88 87 LYS A CA 1
ATOM 675 C C . LYS A 1 87 ? 6.919 4.426 2.490 1.00 91.88 87 LYS A C 1
ATOM 677 O O . LYS A 1 87 ? 6.624 4.854 3.604 1.00 91.88 87 LYS A O 1
ATOM 682 N N . LEU A 1 88 ? 6.423 4.961 1.373 1.00 91.88 88 LEU A N 1
ATOM 683 C CA . LEU A 1 88 ? 5.486 6.093 1.392 1.00 91.88 88 LEU A CA 1
ATOM 684 C C . LEU A 1 88 ? 4.149 5.725 2.052 1.00 91.88 88 LEU A C 1
ATOM 686 O O . LEU A 1 88 ? 3.568 6.524 2.787 1.00 91.88 88 LEU A O 1
ATOM 690 N N . LEU A 1 89 ? 3.653 4.511 1.804 1.00 91.19 89 LEU A N 1
ATOM 691 C CA . LEU A 1 89 ? 2.418 4.028 2.413 1.00 91.19 89 LEU A CA 1
ATOM 692 C C . LEU A 1 89 ? 2.566 3.868 3.932 1.00 91.19 89 LEU A C 1
ATOM 694 O O . LEU A 1 89 ? 1.647 4.213 4.668 1.00 91.19 89 LEU A O 1
ATOM 698 N N . LEU A 1 90 ? 3.728 3.416 4.403 1.00 92.06 90 LEU A N 1
ATOM 699 C CA . LEU A 1 90 ? 4.070 3.309 5.818 1.00 92.06 90 LEU A CA 1
ATOM 700 C C . LEU A 1 90 ? 4.102 4.678 6.501 1.00 92.06 90 LEU A C 1
ATOM 702 O O . LEU A 1 90 ? 3.577 4.820 7.602 1.00 92.06 90 LEU A O 1
ATOM 706 N N . GLU A 1 91 ? 4.673 5.700 5.864 1.00 91.75 91 GLU A N 1
ATOM 707 C CA . GLU A 1 91 ? 4.642 7.067 6.396 1.00 91.75 91 GLU A CA 1
ATOM 708 C C . GLU A 1 91 ? 3.206 7.577 6.562 1.00 91.75 91 GLU A C 1
ATOM 710 O O . GLU A 1 91 ? 2.869 8.154 7.599 1.00 91.75 91 GLU A O 1
ATOM 715 N N . LYS A 1 92 ? 2.334 7.311 5.579 1.00 89.44 92 LYS A N 1
ATOM 716 C CA . LYS A 1 92 ? 0.900 7.620 5.689 1.00 89.44 92 LYS A CA 1
ATOM 717 C C . LYS A 1 92 ? 0.217 6.790 6.778 1.00 89.44 92 LYS A C 1
ATOM 719 O O . LYS A 1 92 ? -0.560 7.337 7.549 1.00 89.44 92 LYS A O 1
ATOM 724 N N . ALA A 1 93 ? 0.545 5.506 6.906 1.00 88.44 93 ALA A N 1
ATOM 725 C CA . ALA A 1 93 ? 0.006 4.631 7.946 1.00 88.44 93 ALA A CA 1
ATOM 726 C C . ALA A 1 93 ? 0.397 5.094 9.359 1.00 88.44 93 ALA A C 1
ATOM 728 O O . ALA A 1 93 ? -0.434 5.098 10.266 1.00 88.44 93 ALA A O 1
ATOM 729 N N . LYS A 1 94 ? 1.644 5.544 9.551 1.00 88.94 94 LYS A N 1
ATOM 730 C CA . LYS A 1 94 ? 2.115 6.132 10.815 1.00 88.94 94 LYS A CA 1
ATOM 731 C C . LYS A 1 94 ? 1.312 7.386 11.170 1.00 88.94 94 LYS A C 1
ATOM 733 O O . LYS A 1 94 ? 0.899 7.527 12.317 1.00 88.94 94 LYS A O 1
ATOM 738 N N . LYS A 1 95 ? 1.032 8.257 10.193 1.00 85.88 95 LYS A N 1
ATOM 739 C CA . LYS A 1 95 ? 0.169 9.437 10.384 1.00 85.88 95 LYS A CA 1
ATOM 740 C C . LYS A 1 95 ? -1.275 9.047 10.707 1.00 85.88 95 LYS A C 1
ATOM 742 O O . LYS A 1 95 ? -1.827 9.566 11.671 1.00 85.88 95 LYS A O 1
ATOM 747 N N . ALA A 1 96 ? -1.837 8.081 9.981 1.00 80.06 96 ALA A N 1
ATOM 748 C CA . ALA A 1 96 ? -3.193 7.583 10.204 1.00 80.06 96 ALA A CA 1
ATOM 749 C C . ALA A 1 96 ? -3.374 7.007 11.618 1.00 80.06 96 ALA A C 1
ATOM 751 O O . ALA A 1 96 ? -4.333 7.340 12.310 1.00 80.06 96 ALA A O 1
ATOM 752 N N . LYS A 1 97 ? -2.403 6.223 12.102 1.00 76.06 97 LYS A N 1
ATOM 753 C CA . LYS A 1 97 ? -2.420 5.686 13.470 1.00 76.06 97 LYS A CA 1
ATOM 754 C C . LYS A 1 97 ? -2.389 6.780 14.537 1.00 76.06 97 LYS A C 1
ATOM 756 O O . LYS A 1 97 ? -3.038 6.644 15.567 1.00 76.06 97 LYS A O 1
ATOM 761 N N . LEU A 1 98 ? -1.645 7.862 14.298 1.00 64.19 98 LEU A N 1
ATOM 762 C CA . LEU A 1 98 ? -1.616 9.008 15.210 1.00 64.19 98 LEU A CA 1
ATOM 763 C C . LEU A 1 98 ? -2.975 9.719 15.251 1.00 64.19 98 LEU A C 1
ATOM 765 O O . LEU A 1 98 ? -3.406 10.121 16.329 1.00 64.19 98 LEU A O 1
ATOM 769 N N . THR A 1 99 ? -3.674 9.812 14.116 1.00 59.56 99 THR A N 1
ATOM 770 C CA . THR A 1 99 ? -5.015 10.416 14.028 1.00 59.56 99 THR A CA 1
ATOM 771 C C . THR A 1 99 ? -6.149 9.514 14.523 1.00 59.56 99 THR A C 1
ATOM 773 O O . THR A 1 99 ? -7.183 10.027 14.932 1.00 59.56 99 THR A O 1
ATOM 776 N N . GLU A 1 100 ? -5.969 8.189 14.530 1.00 51.97 100 GLU A N 1
ATOM 777 C CA . GLU A 1 100 ? -6.911 7.230 15.132 1.00 51.97 100 GLU A CA 1
ATOM 778 C C . GLU A 1 100 ? -6.771 7.115 16.655 1.00 51.97 100 GLU A C 1
ATOM 780 O O . GLU A 1 100 ? -7.561 6.413 17.292 1.00 51.97 100 GLU A O 1
ATOM 785 N N . THR A 1 101 ? -5.819 7.828 17.273 1.00 43.50 101 THR A N 1
ATOM 786 C CA . THR A 1 101 ? -5.908 8.095 18.711 1.00 43.50 101 THR A CA 1
ATOM 787 C C . THR A 1 101 ? -7.235 8.816 18.919 1.00 43.50 101 THR A C 1
ATOM 789 O O . THR A 1 101 ? -7.393 9.917 18.388 1.00 43.50 101 THR A O 1
ATOM 792 N N . PRO A 1 102 ? -8.214 8.227 19.625 1.00 42.62 102 PRO A N 1
ATOM 793 C CA . PRO A 1 102 ? -9.473 8.907 19.824 1.00 42.62 102 PRO A CA 1
ATOM 794 C C . PRO A 1 102 ? -9.142 10.211 20.538 1.00 42.62 102 PRO A C 1
ATOM 796 O O . PRO A 1 102 ? -8.590 10.188 21.641 1.00 42.62 102 PRO A O 1
ATOM 799 N N . GLU A 1 103 ? -9.486 11.347 19.926 1.00 45.50 103 GLU A N 1
ATOM 800 C CA . GLU A 1 103 ? -9.740 12.537 20.722 1.00 45.50 103 GLU A CA 1
ATOM 801 C C . GLU A 1 103 ? -10.637 12.060 21.869 1.00 45.50 103 GLU A C 1
ATOM 803 O O . GLU A 1 103 ? -11.667 11.416 21.602 1.00 45.50 103 GLU A O 1
ATOM 808 N N . PRO A 1 104 ? -10.253 12.262 23.142 1.00 45.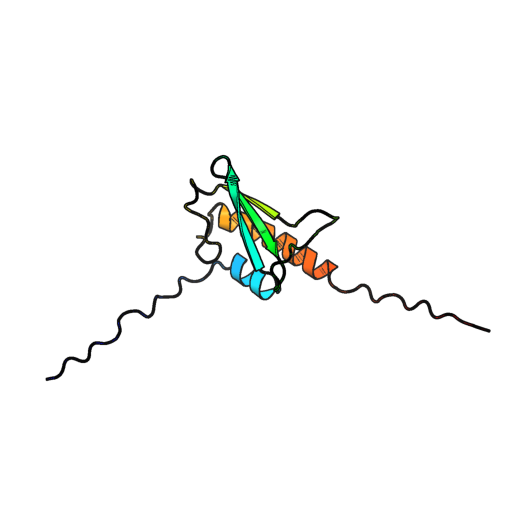94 104 PRO A N 1
ATOM 809 C CA . PRO A 1 104 ? -11.155 11.951 24.227 1.00 45.94 104 PRO A CA 1
ATOM 810 C C . PRO A 1 104 ? -12.395 12.783 23.937 1.00 45.94 104 PRO A C 1
ATOM 812 O O . PRO A 1 104 ? -12.331 14.010 23.997 1.00 45.94 104 PRO A O 1
ATOM 815 N N . LYS A 1 105 ? -13.492 12.120 23.534 1.00 53.41 105 LYS A N 1
ATOM 816 C CA . LYS A 1 105 ? -14.786 12.761 23.313 1.00 53.41 105 LYS A CA 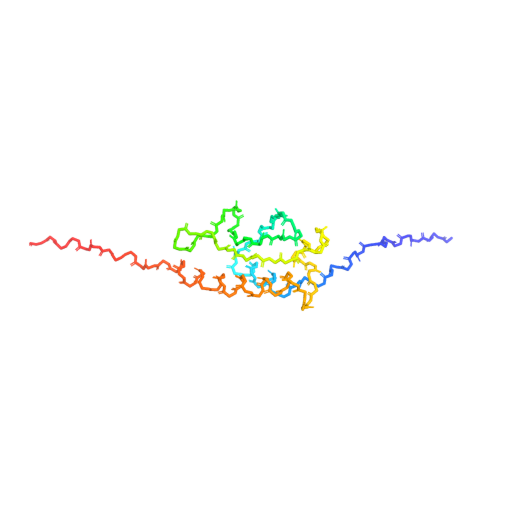1
ATOM 817 C C . LYS A 1 105 ? -15.024 13.594 24.552 1.00 53.41 105 LYS A C 1
ATOM 819 O O . LYS A 1 105 ? -15.283 13.031 25.617 1.00 53.41 105 LYS A O 1
ATOM 824 N N . SER A 1 106 ? -14.847 14.907 24.419 1.00 53.84 106 SER A N 1
ATOM 825 C CA . SER A 1 106 ? -15.004 15.838 25.518 1.00 53.84 106 SER A CA 1
ATOM 826 C C . SER A 1 106 ? -16.434 15.645 25.988 1.00 53.84 106 SER A C 1
ATOM 828 O O . SER A 1 106 ? -17.390 15.991 25.286 1.00 53.84 106 SER A O 1
ATOM 830 N N . LYS A 1 107 ? -16.591 14.938 27.114 1.00 51.16 107 LYS A N 1
ATOM 831 C CA . LYS A 1 107 ? -17.879 14.759 27.768 1.00 51.16 107 LYS A CA 1
ATOM 832 C C . LYS A 1 107 ? -18.344 16.181 28.033 1.00 51.16 107 LYS A C 1
ATOM 834 O O . LYS A 1 107 ? -17.827 16.830 28.936 1.00 51.16 107 LYS A O 1
ATOM 839 N N . LYS A 1 108 ? -19.311 16.668 27.250 1.00 57.31 108 LYS A N 1
ATOM 840 C CA . LYS A 1 108 ? -20.129 17.811 27.649 1.00 57.31 108 LYS A CA 1
ATOM 841 C C . LYS A 1 108 ? -20.792 17.408 28.962 1.00 57.31 108 LYS A C 1
ATOM 843 O O . LYS A 1 108 ? -21.832 16.753 28.966 1.00 57.31 108 LYS A O 1
ATOM 848 N N . VAL A 1 109 ? -20.148 17.738 30.076 1.00 59.91 109 VAL A N 1
ATOM 849 C CA . VAL A 1 109 ? -20.758 17.683 31.395 1.00 59.91 109 VAL A CA 1
ATOM 850 C C . VAL A 1 109 ? -21.853 18.738 31.353 1.00 59.91 109 VAL A C 1
ATOM 852 O O . VAL A 1 109 ? -21.578 19.936 31.340 1.00 59.91 109 VAL A O 1
ATOM 855 N N . LYS A 1 110 ? -23.106 18.292 31.241 1.00 55.84 110 LYS A N 1
ATOM 856 C CA . LYS A 1 110 ? -24.264 19.136 31.534 1.00 55.84 110 LYS A CA 1
ATOM 857 C C . LYS A 1 110 ? -24.158 19.501 33.013 1.00 55.84 110 LYS A C 1
ATOM 859 O O . LYS A 1 110 ? -24.566 18.717 33.864 1.00 55.84 110 LYS A O 1
ATOM 864 N N . PHE A 1 111 ? -23.589 20.663 33.319 1.00 49.88 111 PHE A N 1
ATOM 865 C CA . PHE A 1 111 ? -23.817 21.285 34.613 1.00 49.88 111 PHE A CA 1
ATOM 866 C C . PHE A 1 111 ? -25.276 21.728 34.646 1.00 49.88 111 PHE A C 1
ATOM 868 O O . PHE A 1 111 ? -25.723 22.508 33.807 1.00 49.88 111 PHE A O 1
ATOM 875 N N . LYS A 1 112 ? -26.029 21.140 35.572 1.00 51.78 112 LYS A N 1
ATOM 876 C CA . LYS A 1 112 ? -27.368 21.573 35.943 1.00 51.78 112 LYS A CA 1
ATOM 877 C C . LYS A 1 112 ? -27.257 22.062 37.384 1.00 51.78 112 LYS A C 1
ATOM 879 O O . LYS A 1 112 ? -27.142 21.233 38.280 1.00 51.78 112 LYS A O 1
ATOM 884 N N . MET A 1 113 ? -27.239 23.376 37.567 1.00 47.78 113 MET A N 1
ATOM 885 C CA . MET A 1 113 ? -27.653 24.072 38.786 1.00 47.78 113 MET A CA 1
ATOM 886 C C . MET A 1 113 ? -28.396 25.322 38.346 1.00 47.78 113 MET A C 1
ATOM 888 O O . MET A 1 113 ? -27.855 26.013 37.455 1.00 47.78 113 MET A O 1
#